Protein AF-G2FPF3-F1 (afdb_monomer)

Sequence (43 aa):
MAQITGLIYEEVSIMKCPECGNSVVPEGGCIYCPSCGWSPCNG

pLDDT: mean 77.08, std 15.13, range [49.03, 92.19]

Radius of gyration: 15.02 Å; Cα contacts (8 Å, |Δi|>4): 45; chains: 1; bounding box: 16×36×41 Å

Nearest PDB structures (foldseek):
  7oqy-assembly1_Y  TM=9.085E-01  e=1.001E-01  Saccharolobus solfataricus P2
  3m85-assembly1_C  TM=9.098E-01  e=1.591E+00  Archaeoglobus fulgidus
  5g5l-assembly1_I  TM=7.037E-01  e=6.937E-01  Saccharomyces cerevisiae
  2jrp-assembly1_A  TM=6.432E-01  e=1.126E+00  Salmonella enterica subsp. enterica serovar Typhimurium str. LT2

Secondary structure (DSSP, 8-state):
--------------PBPTTT-PBPEEETTEEE-TTT---TT--

Foldseek 3Di:
DDDDDPPPPPVPVQDADPPPRHGWDDDPNWTADPPPGDTPVVD

Structure (mmCIF, N/CA/C/O backbone):
data_AF-G2FPF3-F1
#
_entry.id   AF-G2FPF3-F1
#
loop_
_atom_site.group_PDB
_atom_site.id
_atom_site.type_symbol
_atom_site.label_atom_id
_atom_site.label_alt_id
_atom_site.label_comp_id
_atom_site.label_asym_id
_atom_site.label_entity_id
_atom_site.label_seq_id
_atom_site.pdbx_PDB_ins_code
_atom_site.Cartn_x
_atom_site.Cartn_y
_atom_site.Cartn_z
_atom_site.occupancy
_atom_site.B_iso_or_equiv
_atom_site.auth_seq_id
_atom_site.auth_comp_id
_atom_site.auth_asym_id
_atom_site.auth_atom_id
_atom_site.pdbx_PDB_model_num
ATOM 1 N N . MET A 1 1 ? -1.032 -23.185 31.329 1.00 50.31 1 MET A N 1
ATOM 2 C CA . MET A 1 1 ? -1.683 -23.498 30.038 1.00 50.31 1 MET A CA 1
ATOM 3 C C . MET A 1 1 ? -1.523 -22.291 29.133 1.00 50.31 1 MET A C 1
ATOM 5 O O . MET A 1 1 ? -1.771 -21.181 29.583 1.00 50.31 1 MET A O 1
ATOM 9 N N . ALA A 1 2 ? -0.942 -22.520 27.958 1.00 49.03 2 ALA A N 1
ATOM 10 C CA . ALA A 1 2 ? -0.365 -21.521 27.066 1.00 49.03 2 ALA A CA 1
ATOM 11 C C . ALA A 1 2 ? -1.404 -20.534 26.520 1.00 49.03 2 ALA A C 1
ATOM 13 O O . ALA A 1 2 ? -2.541 -20.912 26.251 1.00 49.03 2 ALA A O 1
ATOM 14 N N . GLN A 1 3 ? -0.993 -19.279 26.351 1.00 55.69 3 GLN A N 1
ATOM 15 C CA . GLN A 1 3 ? -1.793 -18.228 25.733 1.00 55.69 3 GLN A CA 1
ATOM 16 C C . GLN A 1 3 ? -1.818 -18.449 24.213 1.00 55.69 3 GLN A C 1
ATOM 18 O O . GLN A 1 3 ? -0.955 -18.005 23.467 1.00 55.69 3 GLN A O 1
ATOM 23 N N . ILE A 1 4 ? -2.816 -19.220 23.798 1.00 68.81 4 ILE A N 1
ATOM 24 C CA . ILE A 1 4 ? -3.454 -19.253 22.479 1.00 68.81 4 ILE A CA 1
ATOM 25 C C . ILE A 1 4 ? -4.031 -17.834 22.309 1.00 68.81 4 ILE A C 1
ATOM 27 O O . ILE A 1 4 ? -4.889 -17.447 23.090 1.00 68.81 4 ILE A O 1
ATOM 31 N N . THR A 1 5 ? -3.489 -16.936 21.491 1.00 60.16 5 THR A N 1
ATOM 32 C CA . THR A 1 5 ? -3.494 -16.961 20.030 1.00 60.16 5 THR A CA 1
ATOM 33 C C . THR A 1 5 ? -2.214 -16.321 19.493 1.00 60.16 5 THR A C 1
ATOM 35 O O . THR A 1 5 ? -2.001 -15.120 19.646 1.00 60.16 5 THR A O 1
ATOM 38 N N . GLY A 1 6 ? -1.377 -17.118 18.830 1.00 54.75 6 GLY A N 1
ATOM 39 C CA . GLY A 1 6 ? -0.226 -16.647 18.064 1.00 54.75 6 GLY A CA 1
AT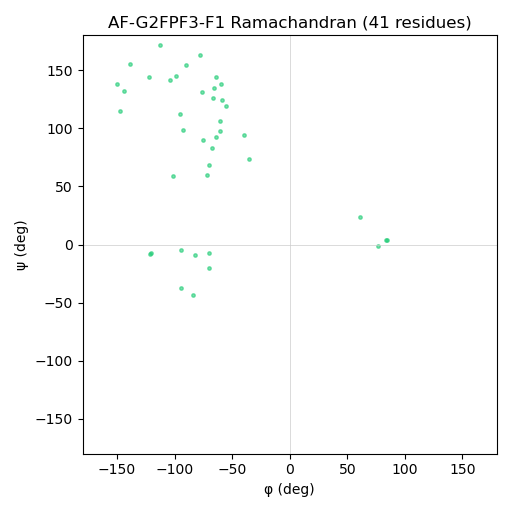OM 40 C C . GLY A 1 6 ? -0.650 -15.916 16.793 1.00 54.75 6 GLY A C 1
ATOM 41 O O . GLY A 1 6 ? -0.432 -16.408 15.693 1.00 54.75 6 GLY A O 1
ATOM 42 N N . LEU A 1 7 ? -1.255 -14.742 16.942 1.00 56.12 7 LEU A N 1
ATOM 43 C CA . LEU A 1 7 ? -1.097 -13.700 15.947 1.00 56.12 7 LEU A CA 1
ATOM 44 C C . LEU A 1 7 ? 0.066 -12.869 16.451 1.00 56.12 7 LEU A C 1
ATOM 46 O O . LEU A 1 7 ? -0.068 -12.071 17.371 1.00 56.12 7 LEU A O 1
ATOM 50 N N . ILE A 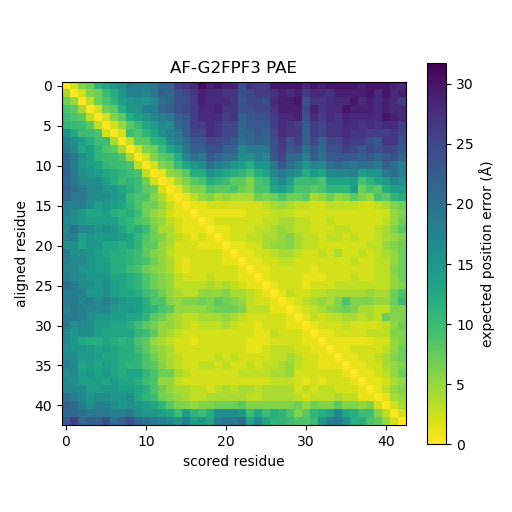1 8 ? 1.231 -13.152 15.886 1.00 58.00 8 ILE A N 1
ATOM 51 C CA . ILE A 1 8 ? 2.295 -12.177 15.736 1.00 58.00 8 ILE A CA 1
ATOM 52 C C . ILE A 1 8 ? 1.674 -10.825 15.347 1.00 58.00 8 ILE A C 1
ATOM 54 O O . ILE A 1 8 ? 1.430 -10.540 14.181 1.00 58.00 8 ILE A O 1
ATOM 58 N N . TYR A 1 9 ? 1.406 -9.965 16.324 1.00 59.62 9 TYR A N 1
ATOM 59 C CA . TYR A 1 9 ? 1.385 -8.521 16.114 1.00 59.62 9 TYR A CA 1
ATOM 60 C C . TYR A 1 9 ? 2.844 -8.098 15.930 1.00 59.62 9 TYR A C 1
ATOM 62 O O . TYR A 1 9 ? 3.407 -7.333 16.706 1.00 59.62 9 TYR A O 1
ATOM 70 N N . GLU A 1 10 ? 3.484 -8.663 14.903 1.00 57.25 10 GLU A N 1
ATOM 71 C CA . GLU A 1 10 ? 4.467 -7.894 14.176 1.00 57.25 10 GLU A CA 1
ATOM 72 C C . GLU A 1 10 ? 3.697 -6.656 13.739 1.00 57.25 10 GLU A C 1
ATOM 74 O O . GLU A 1 10 ? 2.631 -6.749 13.133 1.00 57.25 10 GLU A O 1
ATOM 79 N N . GLU A 1 11 ? 4.171 -5.516 14.209 1.00 57.09 11 GLU A N 1
ATOM 80 C CA . GLU A 1 11 ? 3.995 -4.193 13.640 1.00 57.09 11 GLU A CA 1
ATOM 81 C C . GLU A 1 11 ? 3.980 -4.233 12.104 1.00 57.09 11 GLU A C 1
ATOM 83 O O . GLU A 1 11 ? 4.926 -3.826 11.435 1.00 57.09 11 GLU A O 1
ATOM 88 N N . VAL A 1 12 ? 2.895 -4.724 11.502 1.00 58.31 12 VAL A N 1
ATOM 89 C CA . VAL A 1 12 ? 2.628 -4.518 10.090 1.00 58.31 12 VAL A CA 1
ATOM 90 C C . VAL A 1 12 ? 2.535 -3.011 9.988 1.00 58.31 12 VAL A C 1
ATOM 92 O O . VAL A 1 12 ? 1.541 -2.400 10.379 1.00 58.31 12 VAL A O 1
ATOM 95 N N . SER A 1 13 ? 3.643 -2.407 9.578 1.00 60.41 13 SER A N 1
ATOM 96 C CA . SER A 1 13 ? 3.780 -0.989 9.342 1.00 60.41 13 SER A CA 1
ATOM 97 C C . SER A 1 13 ? 2.902 -0.713 8.138 1.00 60.41 13 SER A C 1
ATOM 99 O O . SER A 1 13 ? 3.350 -0.771 6.995 1.00 60.41 13 SER A O 1
ATOM 101 N N . ILE A 1 14 ? 1.605 -0.536 8.405 1.00 67.81 14 ILE A N 1
ATOM 102 C CA . ILE A 1 14 ? 0.594 -0.204 7.414 1.00 67.81 14 ILE A CA 1
ATOM 103 C C . ILE A 1 14 ? 0.998 1.170 6.904 1.00 67.81 14 ILE A C 1
ATOM 105 O O . ILE A 1 14 ? 0.685 2.202 7.501 1.00 67.81 14 ILE A O 1
ATOM 109 N N . MET A 1 15 ? 1.771 1.168 5.824 1.00 77.75 15 MET A N 1
ATOM 110 C CA . MET A 1 15 ? 2.141 2.374 5.118 1.00 77.75 15 MET A CA 1
ATOM 111 C C . MET A 1 15 ? 0.834 3.030 4.671 1.00 77.75 15 MET A C 1
ATOM 113 O O . MET A 1 15 ? -0.027 2.398 4.049 1.00 77.75 15 MET A O 1
ATOM 117 N N . LYS A 1 16 ? 0.649 4.289 5.062 1.00 88.31 16 LYS A N 1
ATOM 118 C CA . LYS A 1 16 ? -0.524 5.078 4.693 1.00 88.31 16 LYS A CA 1
ATOM 119 C C . LYS A 1 16 ? -0.182 5.980 3.523 1.00 88.31 16 LYS A C 1
ATOM 121 O O . LYS A 1 16 ? 0.923 6.505 3.428 1.00 88.31 16 LYS A O 1
ATOM 126 N N . CYS A 1 17 ? -1.154 6.177 2.649 1.00 90.44 17 CYS A N 1
ATOM 127 C CA . CYS A 1 17 ? -1.069 7.111 1.550 1.00 90.44 17 CYS A CA 1
ATOM 128 C C . CYS A 1 17 ? -1.020 8.539 2.113 1.00 90.44 17 CYS A C 1
ATOM 130 O O . CYS A 1 17 ? -1.924 8.911 2.865 1.00 90.44 17 CYS A O 1
ATOM 132 N N . PRO A 1 18 ? -0.017 9.355 1.750 1.00 88.31 18 PRO A N 1
ATOM 133 C CA . PRO A 1 18 ? 0.084 10.732 2.226 1.00 88.31 18 PRO A CA 1
ATOM 134 C C . PRO A 1 18 ? -0.988 11.657 1.631 1.00 88.31 18 PRO A C 1
ATOM 136 O O . PRO A 1 18 ? -1.263 12.699 2.215 1.00 88.31 18 PRO A O 1
ATOM 139 N N . GLU A 1 19 ? -1.607 11.290 0.504 1.00 90.44 19 GLU A N 1
ATOM 140 C CA . GLU A 1 19 ? -2.629 12.127 -0.142 1.00 90.44 19 GLU A CA 1
ATOM 141 C C . GLU A 1 19 ? -4.027 11.929 0.449 1.00 90.44 19 GLU A C 1
ATOM 143 O O . GLU A 1 19 ? -4.741 12.897 0.689 1.00 90.44 19 GLU A O 1
ATOM 148 N N . CYS A 1 20 ? -4.431 10.679 0.699 1.00 91.69 20 CYS A N 1
ATOM 149 C CA . CYS A 1 20 ? -5.793 10.361 1.147 1.00 91.69 20 CYS A CA 1
ATOM 150 C C . CYS A 1 20 ? -5.870 9.654 2.509 1.00 91.69 20 CYS A C 1
ATOM 152 O O . CYS A 1 20 ? -6.963 9.444 3.031 1.00 91.69 20 CYS A O 1
ATOM 154 N N . GLY A 1 21 ? -4.737 9.256 3.094 1.00 89.25 21 GLY A N 1
ATOM 155 C CA . GLY A 1 21 ? -4.673 8.575 4.390 1.00 89.25 21 GLY A CA 1
ATOM 156 C C . GLY A 1 21 ? -5.058 7.092 4.373 1.00 89.25 21 GLY A C 1
ATOM 157 O O . GLY A 1 21 ? -4.996 6.449 5.426 1.00 89.25 21 GLY A O 1
ATOM 158 N N . ASN A 1 22 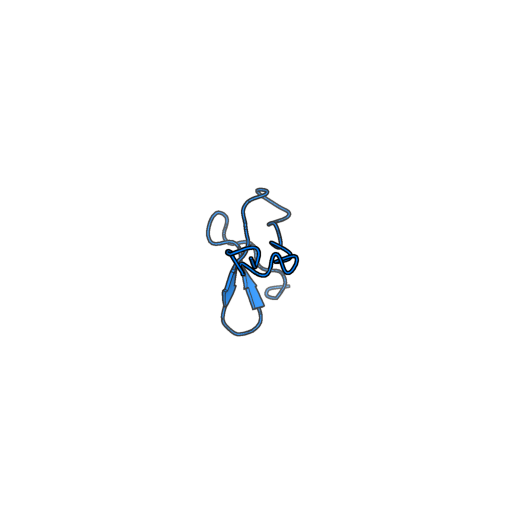? -5.440 6.534 3.217 1.00 90.75 22 ASN A N 1
ATOM 159 C CA . ASN A 1 22 ? -5.784 5.117 3.108 1.00 90.75 22 ASN A CA 1
ATOM 160 C C . ASN A 1 22 ? -4.538 4.220 3.063 1.00 90.75 22 ASN A C 1
ATOM 162 O O . ASN A 1 22 ? -3.437 4.692 2.799 1.00 90.75 22 ASN A O 1
ATOM 166 N N . SER A 1 23 ? -4.692 2.922 3.307 1.00 90.56 23 SER A N 1
ATOM 167 C CA . SER A 1 23 ? -3.569 1.977 3.259 1.00 90.56 23 SER A CA 1
ATOM 168 C C . SER A 1 23 ? -3.021 1.854 1.835 1.00 90.56 23 SER A C 1
ATOM 170 O O . SER A 1 23 ? -3.793 1.735 0.880 1.00 90.56 23 SER A O 1
ATOM 172 N N . VAL A 1 24 ? -1.696 1.885 1.684 1.00 90.56 24 VAL A N 1
ATOM 173 C CA . VAL A 1 24 ? -1.045 1.549 0.411 1.00 90.56 24 VAL A CA 1
ATOM 174 C C . VAL A 1 24 ? -0.728 0.062 0.361 1.00 90.56 24 VAL A C 1
ATOM 176 O O . VAL A 1 24 ? -0.562 -0.586 1.396 1.00 90.56 24 VAL A O 1
ATOM 179 N N . VAL A 1 25 ? -0.637 -0.473 -0.850 1.00 89.69 25 VAL A N 1
ATOM 180 C CA . VAL A 1 25 ? -0.306 -1.876 -1.089 1.00 89.69 25 VAL A CA 1
ATOM 181 C C . VAL A 1 25 ? 0.940 -1.968 -1.973 1.00 89.69 25 VAL A C 1
ATOM 183 O O . VAL A 1 25 ? 1.135 -1.117 -2.844 1.00 89.69 25 VAL A O 1
ATOM 186 N N . PRO A 1 26 ? 1.819 -2.955 -1.747 1.00 87.69 26 PRO A N 1
ATOM 187 C CA . PRO A 1 26 ? 2.965 -3.176 -2.611 1.00 87.69 26 PRO A CA 1
ATOM 188 C C . PRO A 1 26 ? 2.546 -3.853 -3.926 1.00 87.69 26 PRO A C 1
ATOM 190 O O . PRO A 1 26 ? 1.870 -4.878 -3.907 1.00 87.69 26 PRO A O 1
ATOM 193 N N . GLU A 1 27 ? 2.987 -3.322 -5.064 1.00 86.25 27 GLU A N 1
ATOM 194 C CA . GLU A 1 27 ? 2.798 -3.897 -6.401 1.00 86.25 27 GLU A CA 1
ATOM 195 C C . GLU A 1 27 ? 4.038 -3.640 -7.265 1.00 86.25 27 GLU A C 1
ATOM 197 O O . GLU A 1 27 ? 4.578 -2.534 -7.294 1.00 86.25 27 GLU A O 1
ATOM 202 N N . GLY A 1 28 ? 4.538 -4.683 -7.935 1.00 81.00 28 GLY A N 1
ATOM 203 C CA . GLY A 1 28 ? 5.675 -4.561 -8.857 1.00 81.00 28 GLY A CA 1
ATOM 204 C C . GLY A 1 28 ? 6.984 -4.058 -8.228 1.00 81.00 28 GLY A C 1
ATOM 205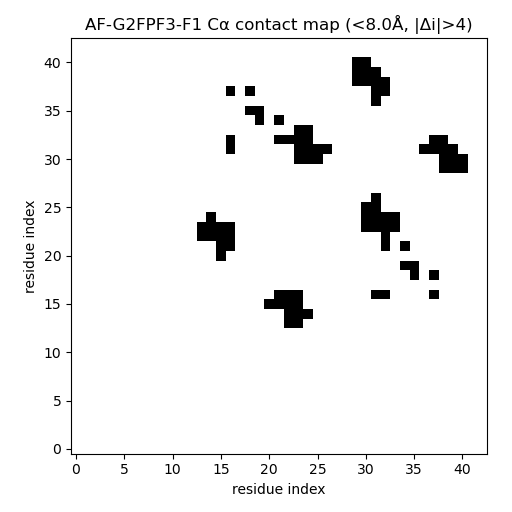 O O . GLY A 1 28 ? 7.814 -3.498 -8.934 1.00 81.00 28 GLY A O 1
ATOM 206 N N . GLY A 1 29 ? 7.174 -4.219 -6.912 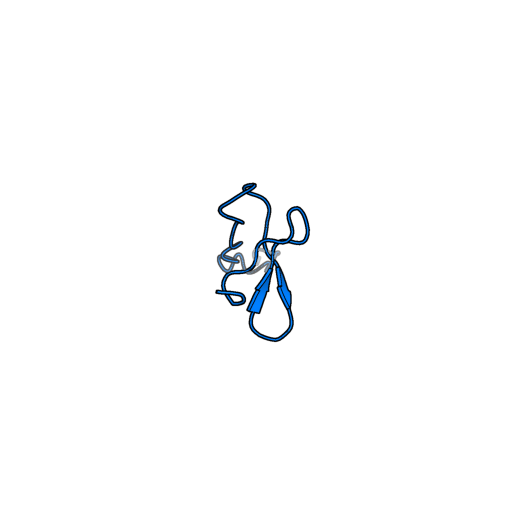1.00 85.50 29 GLY A N 1
ATOM 207 C CA . GLY A 1 29 ? 8.340 -3.690 -6.186 1.00 85.50 29 GLY A CA 1
ATOM 208 C C . GLY A 1 29 ? 8.218 -2.219 -5.766 1.00 85.50 29 GLY A C 1
ATOM 209 O O . GLY A 1 29 ? 9.152 -1.671 -5.188 1.00 85.50 29 GLY A O 1
ATOM 210 N N . CYS A 1 30 ? 7.067 -1.595 -6.013 1.00 87.50 30 CYS A N 1
ATOM 211 C CA . CYS A 1 30 ? 6.699 -0.281 -5.504 1.00 87.50 30 CYS A CA 1
ATOM 212 C C . CYS A 1 30 ? 5.532 -0.395 -4.512 1.00 87.50 30 CYS A C 1
ATOM 214 O O . CYS A 1 30 ? 4.936 -1.458 -4.383 1.00 87.50 30 CYS A O 1
ATOM 216 N N . ILE A 1 31 ? 5.178 0.694 -3.830 1.00 88.62 31 ILE A N 1
ATOM 217 C CA . ILE A 1 31 ? 3.894 0.839 -3.133 1.00 88.62 31 ILE A CA 1
ATOM 218 C C . ILE A 1 31 ? 2.968 1.753 -3.934 1.00 88.62 31 ILE A C 1
ATOM 220 O O . ILE A 1 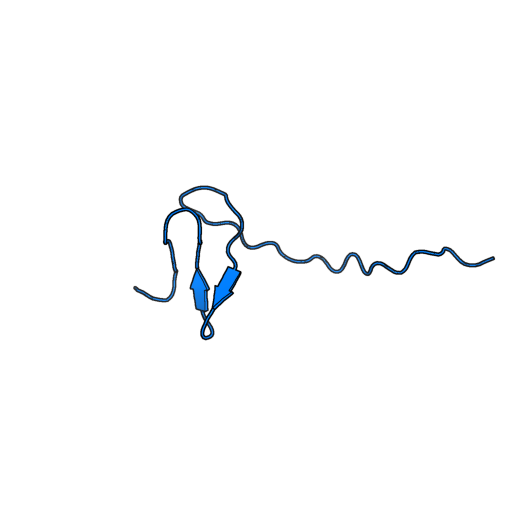31 ? 3.407 2.755 -4.488 1.00 88.62 31 ILE A O 1
ATOM 224 N N . TYR A 1 32 ? 1.681 1.446 -3.979 1.00 90.44 32 TYR A N 1
ATOM 225 C CA . TYR A 1 32 ? 0.692 2.326 -4.589 1.00 90.44 32 TYR A CA 1
ATOM 226 C C . TYR A 1 32 ? -0.581 2.390 -3.747 1.00 90.44 32 TYR A C 1
ATOM 228 O O . TYR A 1 32 ? -0.884 1.493 -2.956 1.00 90.44 32 TYR A O 1
ATOM 236 N N . CYS A 1 33 ? -1.328 3.481 -3.881 1.00 91.94 33 CYS A N 1
ATOM 237 C CA . CYS A 1 33 ? -2.615 3.655 -3.238 1.00 91.94 33 CYS A CA 1
ATOM 238 C C . CYS A 1 33 ? -3.734 3.256 -4.208 1.00 91.94 33 CYS A C 1
ATOM 240 O O . CYS A 1 33 ? -3.998 3.998 -5.155 1.00 91.94 33 CYS A O 1
ATOM 242 N N . PRO A 1 34 ? -4.472 2.162 -3.955 1.00 89.38 34 PRO A N 1
ATOM 243 C CA . PRO A 1 34 ? -5.581 1.751 -4.817 1.00 89.38 34 PRO A CA 1
ATOM 244 C C . PRO A 1 34 ? -6.799 2.684 -4.725 1.00 89.38 34 PRO A C 1
ATOM 246 O O . PRO A 1 34 ? -7.757 2.517 -5.470 1.00 89.38 34 PRO A O 1
ATOM 249 N N . SER A 1 35 ? -6.798 3.651 -3.803 1.00 92.19 35 SER A N 1
ATOM 250 C CA . SER A 1 35 ? -7.922 4.575 -3.605 1.00 92.19 35 SER A CA 1
ATOM 251 C C . SER A 1 35 ? -7.793 5.888 -4.360 1.00 92.19 35 SER A C 1
ATOM 253 O O . SER A 1 35 ? -8.800 6.397 -4.836 1.00 92.19 35 SER A O 1
ATOM 255 N N . CYS A 1 36 ? -6.584 6.442 -4.465 1.00 91.62 36 CYS A N 1
ATOM 256 C CA . CYS A 1 36 ? -6.345 7.700 -5.179 1.00 91.62 36 CYS A CA 1
ATOM 257 C C . CYS A 1 36 ? -5.336 7.576 -6.328 1.00 91.62 36 CYS A C 1
ATOM 259 O O . CYS A 1 36 ? -5.182 8.520 -7.091 1.00 91.62 36 CYS A O 1
ATOM 261 N N . GLY A 1 37 ? -4.660 6.430 -6.469 1.00 88.69 37 GLY A N 1
ATOM 262 C CA . GLY A 1 37 ? -3.650 6.196 -7.504 1.00 88.69 37 GLY A CA 1
ATOM 263 C C . GLY A 1 37 ? -2.241 6.687 -7.155 1.00 88.69 37 GLY A C 1
ATOM 264 O O . GLY A 1 37 ? -1.346 6.574 -7.986 1.00 88.69 37 GLY A O 1
ATOM 265 N N . TRP A 1 38 ? -2.014 7.208 -5.945 1.00 90.69 38 TRP A N 1
ATOM 266 C CA . TRP A 1 38 ? -0.696 7.686 -5.514 1.00 90.69 38 TRP A CA 1
ATOM 267 C C . TRP A 1 38 ? 0.364 6.578 -5.545 1.00 90.69 38 TRP A C 1
ATOM 269 O O . TRP A 1 38 ? 0.110 5.478 -5.061 1.00 90.69 38 TRP A O 1
ATOM 279 N N . SER A 1 39 ? 1.576 6.872 -6.017 1.00 88.25 39 SER A N 1
ATO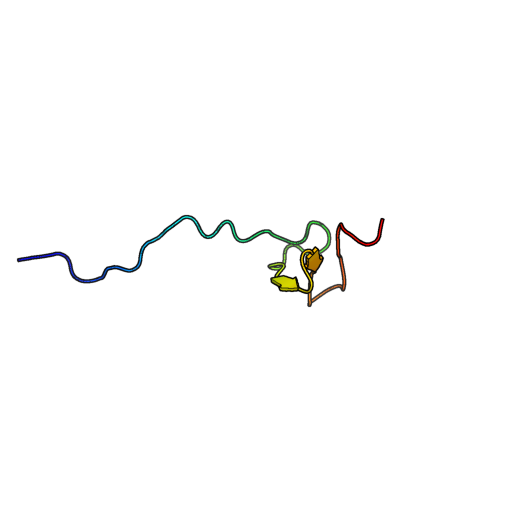M 280 C CA . SER A 1 39 ? 2.730 5.968 -5.914 1.00 88.25 39 SER A CA 1
ATOM 281 C C . SER A 1 39 ? 4.033 6.774 -5.832 1.00 88.25 39 SER A C 1
ATOM 283 O O . SER A 1 39 ? 4.172 7.745 -6.574 1.00 88.25 39 SER A O 1
ATOM 285 N N . PRO A 1 40 ? 5.006 6.408 -4.977 1.00 84.31 40 PRO A N 1
ATOM 286 C CA . PRO A 1 40 ? 6.263 7.135 -4.849 1.00 84.31 40 PRO A CA 1
ATOM 287 C C . PRO A 1 40 ? 7.304 6.755 -5.914 1.00 84.31 40 PRO A C 1
ATOM 289 O O . PRO A 1 40 ? 8.334 7.413 -5.990 1.00 84.31 40 PRO A O 1
ATOM 292 N N . CYS A 1 41 ? 7.080 5.706 -6.717 1.00 81.25 41 CYS A N 1
ATOM 293 C CA . CYS A 1 41 ? 8.048 5.261 -7.735 1.00 81.25 41 CYS A CA 1
ATOM 294 C C . CYS A 1 41 ? 7.795 5.835 -9.136 1.00 81.25 41 CYS A C 1
ATOM 296 O O . CYS A 1 41 ? 8.595 5.588 -10.031 1.00 81.25 41 CYS A O 1
ATOM 298 N N . ASN A 1 42 ? 6.705 6.581 -9.335 1.00 63.56 42 ASN A N 1
ATOM 299 C CA . ASN A 1 42 ? 6.459 7.387 -10.538 1.00 63.56 42 ASN A CA 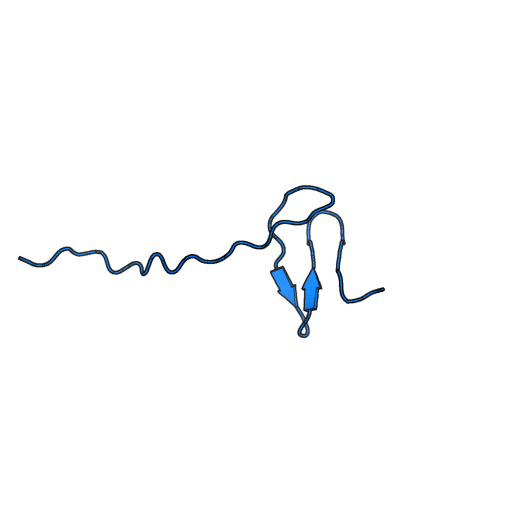1
ATOM 300 C C . ASN A 1 42 ? 6.763 8.865 -10.231 1.00 63.56 42 ASN A C 1
ATOM 302 O O . ASN A 1 42 ? 5.875 9.715 -10.274 1.00 63.56 42 ASN A O 1
ATOM 306 N N . GLY A 1 43 ? 8.008 9.135 -9.829 1.00 54.34 43 GLY A N 1
ATOM 307 C CA . GLY A 1 43 ? 8.569 10.485 -9.730 1.00 54.34 43 GLY A CA 1
ATOM 308 C C . GLY A 1 43 ? 9.344 10.840 -10.987 1.00 54.34 43 GLY A C 1
ATOM 309 O O . GLY A 1 43 ? 10.090 9.955 -11.461 1.00 54.34 43 GLY A O 1
#

Mean predicted aligned error: 10.4 Å

Solvent-accessible surface area (backbone atoms only — not comparable to full-atom values): 3040 Å² total; per-residue (Å²): 132,82,84,84,70,89,69,79,79,64,80,72,77,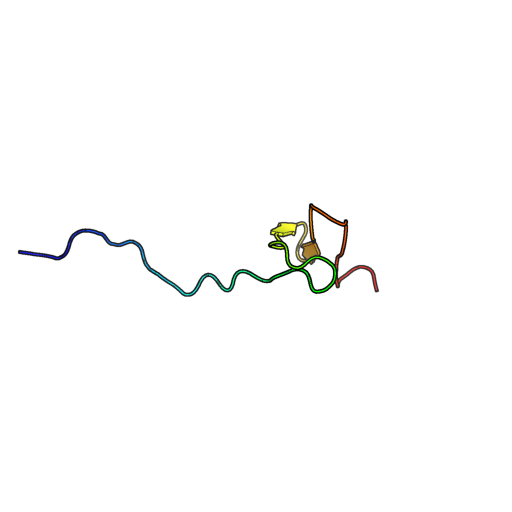75,49,56,30,90,87,79,63,47,69,41,45,78,55,98,91,37,52,34,19,88,86,81,68,51,47,83,80,80,117